Protein AF-A0A943LYP8-F1 (afdb_monomer_lite)

Foldseek 3Di:
DEDAPVVVVVCVVVPQQEDEEAQWYAYPVGDTDGDDQQDADPSNRGYHYAQAEQEVPPDPDPQSLVSRVVSCVVCVVVVHHHHYDYDCQCCDPPPPVCSNVVSVVSVVVSVVVCCVVCVPDDDDDPVRVSVVSVVVVDDD

Structure (mmCIF, N/CA/C/O backbone):
data_AF-A0A943LYP8-F1
#
_entry.id   AF-A0A943LYP8-F1
#
loop_
_atom_site.group_PDB
_atom_site.id
_atom_site.type_symbol
_atom_site.label_atom_id
_atom_site.label_alt_id
_atom_site.label_comp_id
_atom_site.label_asym_id
_atom_site.label_entity_id
_atom_site.label_seq_id
_atom_site.pdbx_PDB_ins_code
_atom_site.Cartn_x
_atom_site.Cartn_y
_atom_site.Cartn_z
_atom_site.occupancy
_atom_site.B_iso_or_equiv
_atom_site.auth_seq_id
_atom_site.auth_comp_id
_atom_site.auth_asym_id
_atom_site.auth_atom_id
_atom_site.pdbx_PDB_model_num
ATOM 1 N N . TYR A 1 1 ? 5.005 9.562 6.230 1.00 84.38 1 TYR A N 1
ATOM 2 C CA . TYR A 1 1 ? 3.848 10.446 5.981 1.00 84.38 1 TYR A CA 1
ATOM 3 C C . TYR A 1 1 ? 3.754 11.451 7.099 1.00 84.38 1 TYR A C 1
ATOM 5 O O . TYR A 1 1 ? 3.990 11.057 8.235 1.00 84.38 1 TYR A O 1
ATOM 13 N N . THR A 1 2 ? 3.401 12.694 6.786 1.00 92.56 2 THR A N 1
ATOM 14 C CA . THR A 1 2 ? 3.418 13.793 7.755 1.00 92.56 2 THR A CA 1
ATOM 15 C C . THR A 1 2 ? 2.032 14.406 7.877 1.00 92.56 2 THR A C 1
ATOM 17 O O . THR A 1 2 ? 1.519 14.925 6.893 1.00 92.56 2 THR A O 1
ATOM 20 N N . TRP A 1 3 ? 1.431 14.348 9.066 1.00 93.25 3 TRP A N 1
ATOM 21 C CA . TRP A 1 3 ? 0.211 15.096 9.392 1.00 93.25 3 TRP A CA 1
ATOM 22 C C . TRP A 1 3 ? 0.106 15.316 10.908 1.00 93.25 3 TRP A C 1
ATOM 24 O O . TRP A 1 3 ? 0.624 14.497 11.674 1.00 93.25 3 TRP A O 1
ATOM 34 N N . PRO A 1 4 ? -0.527 16.406 11.376 1.00 92.25 4 PRO A N 1
ATOM 35 C CA . PRO A 1 4 ? -0.746 16.633 12.801 1.00 92.25 4 PRO A CA 1
ATOM 36 C C . PRO A 1 4 ? -1.892 15.764 13.327 1.00 92.25 4 PRO A C 1
ATOM 38 O O . PRO A 1 4 ? -2.863 15.512 12.619 1.00 92.25 4 PRO A O 1
ATOM 41 N N . ALA A 1 5 ? -1.842 15.374 14.602 1.00 86.06 5 ALA A N 1
ATOM 42 C CA . ALA A 1 5 ? -2.922 14.603 15.229 1.00 86.06 5 ALA A CA 1
ATOM 43 C C . ALA A 1 5 ? -4.284 15.329 15.194 1.00 86.06 5 ALA A C 1
ATOM 45 O O . ALA A 1 5 ? -5.324 14.681 15.152 1.00 86.06 5 ALA A O 1
ATOM 46 N N . SER A 1 6 ? -4.287 16.667 15.167 1.00 91.31 6 SER A N 1
ATOM 47 C CA . SER A 1 6 ? -5.510 17.469 15.053 1.00 91.31 6 SER A CA 1
ATOM 48 C C . SER A 1 6 ? -6.271 17.231 13.746 1.00 91.31 6 SER A C 1
ATOM 50 O O . SER A 1 6 ? -7.496 17.322 13.752 1.00 91.31 6 SER A O 1
ATOM 52 N N . LEU A 1 7 ? -5.580 16.867 12.656 1.00 95.00 7 LEU A N 1
ATOM 53 C CA . LEU A 1 7 ? -6.216 16.587 11.366 1.00 95.00 7 LEU A CA 1
ATOM 54 C C . LEU A 1 7 ? -7.168 15.389 11.454 1.00 95.00 7 LEU A C 1
ATOM 56 O O . LEU A 1 7 ? -8.200 15.378 10.794 1.00 95.00 7 LEU A O 1
ATOM 60 N N . GLU A 1 8 ? -6.861 14.403 12.295 1.00 95.12 8 GLU A N 1
ATOM 61 C CA . GLU A 1 8 ? -7.684 13.199 12.444 1.00 95.12 8 GLU A CA 1
ATOM 62 C C . GLU A 1 8 ? -9.101 13.536 12.927 1.00 95.12 8 GLU A C 1
ATOM 64 O O . GLU A 1 8 ? -10.073 12.969 12.435 1.00 95.12 8 GLU A O 1
ATOM 69 N N . LYS A 1 9 ? -9.239 14.537 13.809 1.00 96.94 9 LYS A N 1
ATOM 70 C CA . LYS A 1 9 ? -10.548 15.025 14.265 1.00 96.94 9 LYS A CA 1
ATOM 71 C C . LYS A 1 9 ? -11.371 15.599 13.116 1.00 96.94 9 LYS A C 1
ATOM 73 O O . LYS A 1 9 ? -12.548 15.268 12.998 1.00 96.94 9 LYS A O 1
ATOM 78 N N . THR A 1 10 ? -10.751 16.423 12.276 1.00 97.62 10 THR A N 1
ATOM 79 C CA . THR A 1 10 ? -11.402 16.986 11.089 1.00 97.62 10 THR A CA 1
ATOM 80 C C . THR A 1 10 ? -11.797 15.878 10.120 1.00 97.62 10 THR A C 1
ATOM 82 O O . THR A 1 10 ? -12.954 15.795 9.736 1.00 97.62 10 THR A O 1
ATOM 85 N N . LEU A 1 11 ? -10.878 14.962 9.800 1.00 97.25 11 LEU A N 1
ATOM 86 C CA . LEU A 1 11 ? -11.157 13.842 8.898 1.00 97.25 11 LEU A CA 1
ATOM 87 C C . LEU A 1 11 ? -12.314 12.975 9.410 1.00 97.25 11 LEU A C 1
ATOM 89 O O . LEU A 1 11 ? -13.174 12.582 8.629 1.00 97.25 11 LEU A O 1
ATOM 93 N N . ARG A 1 12 ? -12.375 12.704 10.719 1.00 97.38 12 ARG A N 1
ATOM 94 C CA . ARG A 1 12 ? -13.487 11.946 11.299 1.00 97.38 12 ARG A CA 1
ATOM 95 C C . ARG A 1 12 ? -14.822 12.673 11.152 1.00 97.38 12 ARG A C 1
ATOM 97 O O . ARG A 1 12 ? -15.816 12.009 10.862 1.00 97.38 12 ARG A O 1
ATOM 104 N N . ALA A 1 13 ? -14.845 13.988 11.377 1.00 97.56 13 ALA A N 1
ATOM 105 C CA . ALA A 1 13 ? -16.048 14.807 11.228 1.00 97.56 13 ALA A CA 1
ATOM 106 C C . ALA A 1 13 ? -16.571 14.797 9.781 1.00 97.56 13 ALA A C 1
ATOM 108 O O . ALA A 1 13 ? -17.778 14.751 9.579 1.00 97.56 13 ALA A O 1
ATOM 109 N N . GLU A 1 14 ? -15.667 14.715 8.802 1.00 98.06 14 GLU A N 1
ATOM 110 C CA . GLU A 1 14 ? -15.979 14.566 7.371 1.00 98.06 14 GLU A CA 1
ATOM 111 C C . GLU A 1 14 ? -16.264 13.109 6.944 1.00 98.06 14 GLU A C 1
ATOM 113 O O . GLU A 1 14 ? -16.324 12.797 5.758 1.00 98.06 14 GLU A O 1
ATOM 118 N N . GLY A 1 15 ? -16.413 12.180 7.894 1.00 96.75 15 GLY A N 1
ATOM 119 C CA . GLY A 1 15 ? -16.792 10.793 7.604 1.00 96.75 15 GLY A CA 1
ATOM 120 C C . GLY A 1 15 ? -15.644 9.863 7.198 1.00 96.75 15 GLY A C 1
ATOM 121 O O . GLY A 1 15 ? -15.898 8.730 6.804 1.00 96.75 15 GLY A O 1
ATOM 122 N N . VAL A 1 16 ? -14.378 10.270 7.329 1.00 97.31 16 VAL A N 1
ATOM 123 C CA . VAL A 1 16 ? -13.239 9.384 7.039 1.00 97.31 16 VAL A CA 1
ATOM 124 C C . VAL A 1 16 ? -13.096 8.326 8.133 1.00 97.31 16 VAL A C 1
ATOM 126 O O . VAL A 1 16 ? -12.793 8.646 9.285 1.00 97.31 16 VAL A O 1
ATOM 129 N N . GLU A 1 17 ? -13.250 7.056 7.766 1.00 96.31 17 GLU A N 1
ATOM 130 C CA . GLU A 1 17 ? -13.217 5.917 8.698 1.00 96.31 17 GLU A CA 1
ATOM 131 C C . GLU A 1 17 ? -11.858 5.215 8.779 1.00 96.31 17 GLU A C 1
ATOM 133 O O . GLU A 1 17 ? -11.560 4.525 9.757 1.00 96.31 17 GLU A O 1
ATOM 138 N N . ALA A 1 18 ? -11.008 5.402 7.771 1.00 96.44 18 ALA A N 1
ATOM 139 C CA . ALA A 1 18 ? -9.699 4.779 7.702 1.00 96.44 18 ALA A CA 1
ATOM 140 C C . ALA A 1 18 ? -8.628 5.737 7.185 1.00 96.44 18 ALA A C 1
ATOM 142 O O . ALA A 1 18 ? -8.879 6.610 6.357 1.00 96.44 18 ALA A O 1
ATOM 143 N N . LEU A 1 19 ? -7.409 5.550 7.681 1.00 95.88 19 LEU A N 1
ATOM 144 C CA . LEU A 1 19 ? -6.244 6.362 7.363 1.00 95.88 19 LEU A CA 1
ATOM 145 C C . LEU A 1 19 ? -5.166 5.465 6.761 1.00 95.88 19 LEU A C 1
ATOM 147 O O . LEU A 1 19 ? -4.679 4.540 7.415 1.00 95.88 19 LEU A O 1
ATOM 151 N N . GLN A 1 20 ? -4.765 5.744 5.521 1.00 93.94 20 GLN A N 1
ATOM 152 C CA . GLN A 1 20 ? -3.604 5.087 4.930 1.00 93.94 20 GLN A CA 1
ATOM 153 C C . GLN A 1 20 ? -2.306 5.742 5.391 1.00 93.94 20 GLN A C 1
ATOM 155 O O . GLN A 1 20 ? -2.189 6.964 5.482 1.00 93.94 20 GLN A O 1
ATOM 160 N N . GLY A 1 21 ? -1.303 4.914 5.673 1.00 93.06 21 GLY A N 1
ATOM 161 C CA . GLY A 1 21 ? -0.055 5.404 6.234 1.00 93.06 21 GLY A CA 1
ATOM 162 C C . GLY A 1 21 ? 1.097 4.414 6.170 1.00 93.06 21 GLY A C 1
ATOM 163 O O . GLY A 1 21 ? 1.026 3.354 5.554 1.00 93.06 21 GLY A O 1
ATOM 164 N N . MET A 1 22 ? 2.184 4.792 6.831 1.00 92.75 22 MET A N 1
ATOM 165 C CA . MET A 1 22 ? 3.325 3.931 7.136 1.00 92.75 22 MET A CA 1
ATOM 166 C C . MET A 1 22 ? 3.332 3.695 8.645 1.00 92.75 22 MET A C 1
ATOM 168 O O . MET A 1 22 ? 2.691 4.440 9.384 1.00 92.75 22 MET A O 1
ATOM 172 N N . ILE A 1 23 ? 4.108 2.715 9.109 1.00 93.38 23 ILE A N 1
ATOM 173 C CA . ILE A 1 23 ? 4.271 2.454 10.547 1.00 93.38 23 I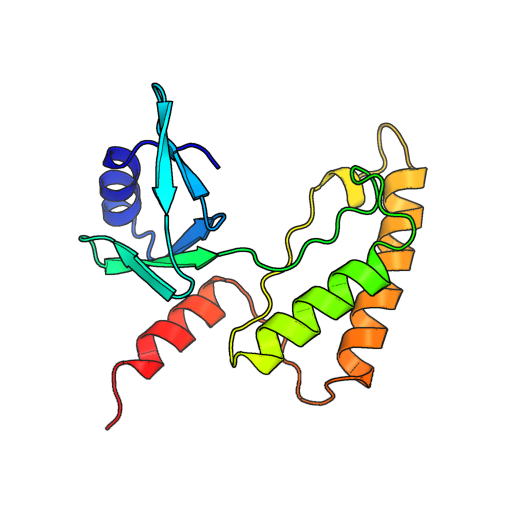LE A CA 1
ATOM 174 C C . ILE A 1 23 ? 4.705 3.703 11.327 1.00 93.38 23 ILE A C 1
ATOM 176 O O . ILE A 1 23 ? 4.260 3.898 12.449 1.00 93.38 23 ILE A O 1
ATOM 180 N N . HIS A 1 24 ? 5.515 4.571 10.713 1.00 93.50 24 HIS A N 1
ATOM 181 C CA . HIS A 1 24 ? 5.930 5.853 11.271 1.00 93.50 24 HIS A CA 1
ATOM 182 C C . HIS A 1 24 ? 5.167 7.008 10.605 1.00 93.50 24 HIS A C 1
ATOM 184 O O . HIS A 1 24 ? 5.361 7.310 9.420 1.00 93.50 24 HIS A O 1
ATOM 190 N N . GLN A 1 25 ? 4.322 7.674 11.390 1.00 93.69 25 GLN A N 1
ATOM 191 C CA . GLN A 1 25 ? 3.782 8.996 11.086 1.00 93.69 25 GLN A CA 1
ATOM 192 C C . GLN A 1 25 ? 4.755 10.052 11.616 1.00 93.69 25 GLN A C 1
ATOM 194 O O . GLN A 1 25 ? 5.067 10.069 12.804 1.00 93.69 25 GLN A O 1
ATOM 199 N N . CYS A 1 26 ? 5.206 10.952 10.753 1.00 94.00 26 CYS A N 1
ATOM 200 C CA . CYS A 1 26 ? 5.960 12.138 11.139 1.00 94.00 26 CYS A CA 1
ATOM 201 C C . CYS A 1 26 ? 4.986 13.213 11.634 1.00 94.00 26 CYS A C 1
ATOM 203 O O . CYS A 1 26 ? 3.956 13.461 11.000 1.00 94.00 26 CYS A O 1
ATOM 205 N N . LEU A 1 27 ? 5.305 13.860 12.752 1.00 93.50 27 LEU A N 1
ATOM 206 C CA . LEU A 1 27 ? 4.513 14.977 13.261 1.00 93.50 27 LEU A CA 1
ATOM 207 C C . LEU A 1 27 ? 5.102 16.308 12.761 1.00 93.50 27 LEU A C 1
ATOM 209 O O . LEU A 1 27 ? 6.329 16.442 12.692 1.00 93.50 27 LEU A O 1
ATOM 213 N N . PRO A 1 28 ? 4.266 17.300 12.400 1.00 91.94 28 PRO A N 1
ATOM 214 C CA . PRO A 1 28 ? 4.749 18.649 12.128 1.00 91.94 28 PRO A CA 1
ATOM 215 C C . PRO A 1 28 ? 5.507 19.197 13.342 1.00 91.94 28 PRO A C 1
ATOM 217 O O . PRO A 1 28 ? 5.045 19.049 14.469 1.00 91.94 28 PRO A O 1
ATOM 220 N N . GLY A 1 29 ? 6.669 19.812 13.113 1.00 88.50 29 GLY A N 1
ATOM 221 C CA . GLY A 1 29 ? 7.537 20.305 14.191 1.00 88.50 29 GLY A CA 1
ATOM 222 C C . GLY A 1 29 ? 8.494 19.262 14.783 1.00 88.50 29 GLY A C 1
ATOM 223 O O . GLY A 1 29 ? 9.292 19.606 15.648 1.00 88.50 29 GLY A O 1
ATOM 224 N N . GLY A 1 30 ? 8.471 18.018 14.293 1.00 89.50 30 GLY A N 1
ATOM 225 C CA . GLY A 1 30 ? 9.402 16.963 14.693 1.00 89.50 30 GLY A CA 1
ATOM 226 C C . GLY A 1 30 ? 8.751 15.847 15.511 1.00 89.50 30 GLY A C 1
ATOM 227 O O . GLY A 1 30 ? 7.643 15.969 16.027 1.00 89.50 30 GLY A O 1
ATOM 228 N N . GLY A 1 31 ? 9.457 14.719 15.608 1.00 92.31 31 GLY A N 1
ATOM 229 C CA . GLY A 1 31 ? 8.974 13.515 16.282 1.00 92.31 31 GLY A CA 1
ATOM 230 C C . GLY A 1 31 ? 8.193 12.561 15.376 1.00 92.31 31 GLY A C 1
ATOM 231 O O . GLY A 1 31 ? 7.860 12.855 14.223 1.00 92.31 31 GLY A O 1
ATOM 232 N N . HIS A 1 32 ? 7.931 11.369 15.909 1.00 93.12 32 HIS A N 1
ATOM 233 C CA . HIS A 1 32 ? 7.232 10.307 15.201 1.00 93.12 32 HIS A CA 1
ATOM 234 C C . HIS A 1 32 ? 6.214 9.617 16.107 1.00 93.12 32 HIS A C 1
ATOM 236 O O . HIS A 1 32 ? 6.447 9.410 17.297 1.00 93.12 32 HIS A O 1
ATOM 242 N N . ARG A 1 33 ? 5.090 9.216 15.519 1.00 93.25 33 ARG A N 1
ATOM 243 C CA . ARG A 1 33 ? 4.107 8.329 16.138 1.00 93.25 33 ARG A CA 1
ATOM 244 C C . ARG A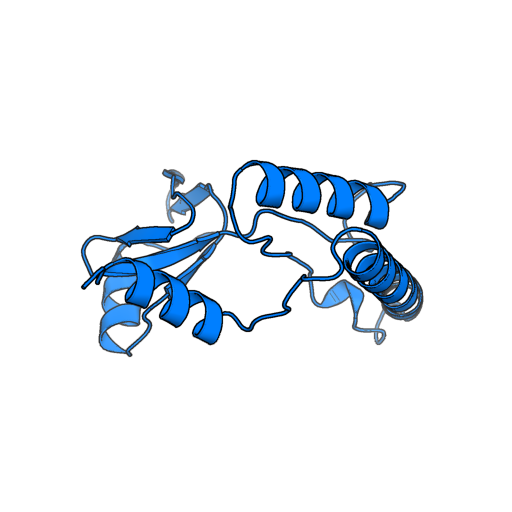 1 33 ? 4.122 6.997 15.406 1.00 93.25 33 ARG A C 1
ATOM 246 O O . ARG A 1 33 ? 4.155 6.964 14.175 1.00 93.25 33 ARG A O 1
ATOM 253 N N . ARG A 1 34 ? 4.122 5.906 16.173 1.00 94.62 34 ARG A N 1
ATOM 254 C CA . ARG A 1 34 ? 4.026 4.552 15.630 1.00 94.62 34 ARG A CA 1
ATOM 255 C C . ARG A 1 34 ? 2.583 4.083 15.607 1.00 94.62 34 ARG A C 1
ATOM 257 O O . ARG A 1 34 ? 1.886 4.224 16.607 1.00 94.62 34 ARG A O 1
ATOM 264 N N . HIS A 1 35 ? 2.198 3.479 14.493 1.00 93.81 35 HIS A N 1
ATOM 265 C CA . HIS A 1 35 ? 0.902 2.838 14.296 1.00 93.81 35 HIS A CA 1
ATOM 266 C C . HIS A 1 35 ? 1.084 1.363 13.997 1.00 93.81 35 HIS A C 1
ATOM 268 O O . HIS A 1 35 ? 2.133 0.946 13.512 1.00 93.81 35 HIS A O 1
ATOM 274 N N . TRP A 1 36 ? 0.033 0.582 14.208 1.00 93.12 36 TRP A N 1
ATOM 275 C CA . TRP A 1 36 ? -0.011 -0.815 13.784 1.00 93.12 36 TRP A CA 1
ATOM 276 C C . TRP A 1 36 ? -1.124 -1.020 12.768 1.00 93.12 36 TRP A C 1
ATOM 278 O O . TRP A 1 36 ? -2.124 -0.302 12.768 1.00 93.12 36 TRP A O 1
ATOM 288 N N . PHE A 1 37 ? -0.954 -2.003 11.888 1.00 93.50 37 PHE A N 1
ATOM 289 C CA . PHE A 1 37 ? -1.980 -2.325 10.905 1.00 93.50 37 PHE A CA 1
ATOM 290 C C . PHE A 1 37 ? -3.283 -2.702 11.624 1.00 93.50 37 PHE A C 1
ATOM 292 O O . PHE A 1 37 ? -3.257 -3.547 12.517 1.00 93.50 37 PHE A O 1
ATOM 299 N N . GLY A 1 38 ? -4.395 -2.058 11.269 1.00 93.12 38 GLY A N 1
ATOM 300 C CA . GLY A 1 38 ? -5.704 -2.286 11.890 1.00 93.12 38 GLY A CA 1
ATOM 301 C C . GLY A 1 38 ? -5.888 -1.650 13.276 1.00 93.12 38 GLY A C 1
ATOM 302 O O . GLY A 1 38 ? -6.983 -1.717 13.837 1.00 93.12 38 GLY A O 1
ATOM 303 N N . SER A 1 39 ? -4.853 -1.006 13.834 1.00 93.75 39 SER A N 1
ATOM 304 C CA . SER A 1 39 ? -5.003 -0.195 15.049 1.00 93.75 39 SER A CA 1
ATOM 305 C C . SER A 1 39 ? -5.923 1.000 14.794 1.00 93.75 39 SER A C 1
ATOM 307 O O . SER A 1 39 ? -6.076 1.439 13.652 1.00 93.75 39 SER A O 1
ATOM 309 N N . ARG A 1 40 ? -6.551 1.516 15.855 1.00 94.25 40 ARG A N 1
ATOM 310 C CA . ARG A 1 40 ? -7.459 2.662 15.772 1.00 94.25 40 ARG A CA 1
ATOM 311 C C . ARG A 1 40 ? -6.938 3.836 16.583 1.00 94.25 40 ARG A C 1
ATOM 313 O O . ARG A 1 40 ? -6.343 3.635 17.641 1.00 94.25 40 ARG A O 1
ATOM 320 N N . ASN A 1 41 ? -7.190 5.048 16.103 1.00 93.88 41 ASN A N 1
ATOM 321 C CA . ASN A 1 41 ? -7.023 6.234 16.935 1.00 93.88 41 ASN A CA 1
ATOM 322 C C . ASN A 1 41 ? -8.174 6.356 17.954 1.00 93.88 41 ASN A C 1
ATOM 324 O O . ASN A 1 41 ? -9.136 5.585 17.933 1.00 93.88 41 ASN A O 1
ATOM 328 N N . ALA A 1 42 ? -8.096 7.357 18.834 1.00 93.50 42 ALA A N 1
ATOM 329 C CA . ALA A 1 42 ? -9.110 7.608 19.864 1.00 93.50 42 ALA A CA 1
ATOM 330 C C . ALA A 1 42 ? -10.510 7.942 19.304 1.00 93.50 42 ALA A C 1
ATOM 332 O O . ALA A 1 42 ? -11.485 7.933 20.046 1.00 93.50 42 ALA A O 1
ATOM 333 N N . LEU A 1 43 ? -10.616 8.229 18.003 1.00 95.12 43 LEU A N 1
ATOM 334 C CA . LEU A 1 43 ? -11.856 8.578 17.306 1.00 95.12 43 LEU A CA 1
ATOM 335 C C . LEU A 1 43 ? -12.469 7.385 16.551 1.00 95.12 43 LEU A C 1
ATOM 337 O O . LEU A 1 43 ? -13.493 7.533 15.882 1.00 95.12 43 LEU A O 1
ATOM 341 N N . GLY A 1 44 ? -11.833 6.211 16.632 1.00 94.06 44 GLY A N 1
ATOM 342 C CA . GLY A 1 44 ? -12.279 4.981 15.984 1.00 94.06 44 GLY A CA 1
ATOM 343 C C . GLY A 1 44 ? -11.821 4.806 14.533 1.00 94.06 44 GLY A C 1
ATOM 344 O O . GLY A 1 44 ? -12.141 3.774 13.945 1.00 94.06 44 GLY A O 1
ATOM 345 N N . GLN A 1 45 ? -11.052 5.743 13.968 1.00 95.88 45 GLN A N 1
ATOM 346 C CA . GLN A 1 45 ? -10.529 5.611 12.604 1.00 95.88 45 GLN A CA 1
ATOM 347 C C . GLN A 1 45 ? -9.445 4.534 12.551 1.00 95.88 45 GLN A C 1
ATOM 349 O O . GLN A 1 45 ? -8.600 4.469 13.445 1.00 95.88 45 GLN A O 1
ATOM 354 N N . THR A 1 46 ? -9.452 3.701 11.512 1.00 95.94 46 THR A N 1
ATOM 355 C CA . THR A 1 46 ? -8.570 2.528 11.391 1.00 95.94 46 THR A CA 1
ATOM 356 C C . THR A 1 46 ? -7.341 2.823 10.529 1.00 95.94 46 THR A C 1
ATOM 358 O O . THR A 1 46 ? -7.462 3.337 9.422 1.00 95.94 46 THR A O 1
ATOM 361 N N . TYR A 1 47 ? -6.143 2.460 10.989 1.00 96.00 47 TYR A N 1
ATOM 362 C CA . TYR A 1 47 ? -4.915 2.629 10.210 1.00 96.00 47 TYR A CA 1
ATOM 363 C C . TYR A 1 47 ? -4.672 1.458 9.247 1.00 96.00 47 TYR A C 1
ATOM 365 O O . TYR A 1 47 ? -4.365 0.336 9.663 1.00 96.00 47 TYR A O 1
ATOM 373 N N . LEU A 1 48 ? -4.731 1.740 7.944 1.00 95.88 48 LEU A N 1
ATOM 374 C CA . LEU A 1 48 ? -4.395 0.817 6.858 1.00 95.88 48 LEU A CA 1
ATOM 375 C C . LEU A 1 48 ? -2.955 1.062 6.402 1.00 95.88 48 LEU A C 1
ATOM 377 O O . LEU A 1 48 ? -2.672 1.871 5.515 1.00 95.88 48 LEU A O 1
ATOM 381 N N . LEU A 1 49 ? -2.011 0.395 7.059 1.00 95.56 49 LEU A N 1
ATOM 382 C CA . LEU A 1 49 ? -0.591 0.645 6.828 1.00 95.56 49 LEU A CA 1
ATOM 383 C C . LEU A 1 49 ? -0.078 -0.077 5.581 1.00 95.56 49 LEU A C 1
ATOM 385 O O . LEU A 1 49 ? -0.231 -1.290 5.451 1.00 95.56 49 LEU A O 1
ATOM 389 N N . ARG A 1 50 ? 0.612 0.660 4.708 1.00 96.06 50 ARG A N 1
ATOM 390 C CA . ARG A 1 50 ? 1.348 0.100 3.569 1.00 96.06 50 ARG A CA 1
ATOM 391 C C . ARG A 1 50 ? 2.532 -0.712 4.093 1.00 96.06 50 ARG A C 1
ATOM 393 O O . ARG A 1 50 ? 3.348 -0.195 4.859 1.00 96.06 50 ARG A O 1
ATOM 400 N N . ASN A 1 51 ? 2.616 -1.981 3.706 1.00 96.38 51 ASN A N 1
ATOM 401 C CA . ASN A 1 51 ? 3.640 -2.917 4.182 1.00 96.38 51 ASN A CA 1
ATOM 402 C C . ASN A 1 51 ? 4.442 -3.578 3.049 1.00 96.38 51 ASN A C 1
ATOM 404 O O . ASN A 1 51 ? 5.493 -4.160 3.327 1.00 96.38 51 ASN A O 1
ATOM 408 N N . CYS A 1 52 ? 4.012 -3.425 1.797 1.00 97.25 52 CYS A N 1
ATOM 409 C CA . CYS A 1 52 ? 4.708 -3.877 0.593 1.00 97.25 52 CYS A CA 1
ATOM 410 C C . CYS A 1 52 ? 5.051 -2.659 -0.278 1.00 97.25 52 CYS A C 1
ATOM 412 O O . CYS A 1 52 ? 4.287 -1.697 -0.304 1.00 97.25 52 CYS A O 1
ATOM 414 N N . PHE A 1 53 ? 6.185 -2.680 -0.977 1.00 95.75 53 PHE A N 1
ATOM 415 C CA . PHE A 1 53 ? 6.643 -1.564 -1.813 1.00 95.75 53 PHE A CA 1
ATOM 416 C C . PHE A 1 53 ? 6.919 -2.073 -3.219 1.00 95.75 53 PHE A C 1
ATOM 418 O O . PHE A 1 53 ? 7.541 -3.120 -3.377 1.00 95.75 53 PHE A O 1
ATOM 425 N N . PHE A 1 54 ? 6.418 -1.355 -4.215 1.00 97.62 54 PHE A N 1
ATOM 426 C CA . PHE A 1 54 ? 6.648 -1.621 -5.624 1.00 97.62 54 PHE A CA 1
ATOM 427 C C . PHE A 1 54 ? 6.967 -0.294 -6.310 1.00 97.62 54 PHE A C 1
ATOM 429 O O . PHE A 1 54 ? 6.077 0.427 -6.753 1.00 97.62 54 PHE A O 1
ATOM 436 N N . GLU A 1 55 ? 8.253 0.045 -6.338 1.00 96.31 55 GLU A N 1
ATOM 437 C CA . GLU A 1 55 ? 8.740 1.357 -6.773 1.00 96.31 55 GLU A CA 1
ATOM 438 C C . GLU A 1 55 ? 9.844 1.224 -7.837 1.00 96.31 55 GLU A C 1
ATOM 440 O O . GLU A 1 55 ? 10.967 1.693 -7.644 1.00 96.31 55 GLU A O 1
ATOM 445 N N . PRO A 1 56 ? 9.555 0.573 -8.981 1.00 95.69 56 PRO A N 1
ATOM 446 C CA . PRO A 1 56 ? 10.553 0.250 -10.003 1.00 95.69 56 PRO A CA 1
ATOM 447 C C . PRO A 1 56 ? 11.283 1.471 -10.580 1.00 95.69 56 PRO A C 1
ATOM 449 O O . PRO A 1 56 ? 12.371 1.308 -11.127 1.00 95.69 56 PRO A O 1
ATOM 452 N N . THR A 1 57 ? 10.699 2.669 -10.502 1.00 94.12 57 THR A N 1
ATOM 453 C CA . THR A 1 57 ? 11.309 3.895 -11.039 1.00 94.12 57 THR A CA 1
ATOM 454 C C . THR A 1 57 ? 12.222 4.598 -10.037 1.00 94.12 57 THR A C 1
ATOM 456 O O . THR A 1 57 ? 13.213 5.197 -10.443 1.00 94.12 57 THR A O 1
ATOM 459 N N . THR A 1 58 ? 11.872 4.592 -8.750 1.00 89.00 58 THR A N 1
ATOM 460 C CA . THR A 1 58 ? 12.521 5.452 -7.745 1.00 89.00 58 THR A CA 1
ATOM 461 C C . THR A 1 58 ? 13.465 4.705 -6.820 1.00 89.00 58 THR A C 1
ATOM 463 O O . THR A 1 58 ? 14.385 5.320 -6.285 1.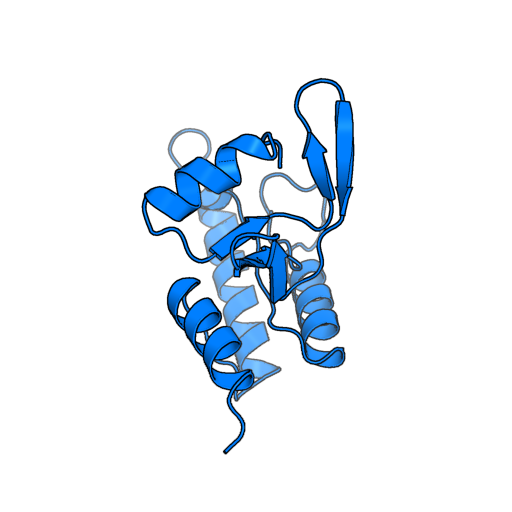00 89.00 58 THR A O 1
ATOM 466 N N . ASP A 1 59 ? 13.261 3.404 -6.624 1.00 85.38 59 ASP A N 1
ATOM 467 C CA . ASP A 1 59 ? 14.110 2.622 -5.737 1.00 85.38 59 ASP A CA 1
ATOM 468 C C . ASP A 1 59 ? 15.331 2.101 -6.499 1.00 85.38 59 ASP A C 1
ATOM 470 O O . ASP A 1 59 ? 15.225 1.609 -7.621 1.00 85.38 59 ASP A O 1
ATOM 474 N N . ALA A 1 60 ? 16.497 2.112 -5.850 1.00 83.62 60 ALA A N 1
ATOM 475 C CA . ALA A 1 60 ? 17.726 1.505 -6.375 1.00 83.62 60 ALA A CA 1
ATOM 476 C C . ALA A 1 60 ? 17.691 -0.043 -6.373 1.00 83.62 60 ALA A C 1
ATOM 478 O O . ALA A 1 60 ? 18.725 -0.699 -6.485 1.00 83.62 60 ALA A O 1
ATOM 479 N N . CYS A 1 61 ? 16.509 -0.639 -6.197 1.00 87.50 61 CYS A N 1
ATOM 480 C CA . CYS A 1 61 ? 16.318 -2.078 -6.140 1.00 87.50 61 CYS A CA 1
ATOM 481 C C . CYS A 1 61 ? 16.520 -2.696 -7.531 1.00 87.50 61 CYS A C 1
ATOM 483 O O . CYS A 1 61 ? 15.849 -2.317 -8.492 1.00 87.50 61 CYS A O 1
ATOM 485 N N . ALA A 1 62 ? 17.430 -3.669 -7.623 1.00 88.00 62 ALA A N 1
ATOM 486 C CA . ALA A 1 62 ? 17.713 -4.373 -8.872 1.00 88.00 62 ALA A CA 1
ATOM 487 C C . ALA A 1 62 ? 16.499 -5.182 -9.368 1.00 88.00 62 ALA A C 1
ATOM 489 O O . ALA A 1 62 ? 16.186 -5.142 -10.558 1.00 88.00 62 ALA A O 1
ATOM 490 N N . ASP A 1 63 ? 15.791 -5.851 -8.450 1.00 95.56 63 ASP A N 1
ATOM 491 C CA . ASP A 1 63 ? 14.574 -6.617 -8.733 1.00 95.56 63 ASP A CA 1
ATOM 492 C C . ASP A 1 63 ? 13.406 -6.160 -7.834 1.00 95.56 63 ASP A C 1
ATOM 494 O O . ASP A 1 63 ? 13.177 -6.709 -6.750 1.00 95.56 63 ASP A O 1
ATOM 498 N N . PRO A 1 64 ? 12.641 -5.140 -8.264 1.00 96.50 64 PRO A N 1
ATOM 499 C CA . PRO A 1 64 ? 11.506 -4.637 -7.497 1.00 96.50 64 PRO A CA 1
ATOM 500 C C . PRO A 1 64 ? 10.338 -5.634 -7.426 1.00 96.50 64 PRO A C 1
ATOM 502 O O . PRO A 1 64 ? 9.493 -5.503 -6.539 1.00 96.50 64 PRO A O 1
ATOM 505 N N . VAL A 1 65 ? 10.256 -6.609 -8.342 1.00 98.19 65 VAL A N 1
ATOM 506 C CA . VAL A 1 65 ? 9.186 -7.617 -8.335 1.00 98.19 65 VAL A CA 1
ATOM 507 C C . VAL A 1 65 ? 9.453 -8.619 -7.224 1.00 98.19 65 VAL A C 1
ATOM 509 O O . VAL A 1 65 ? 8.574 -8.847 -6.390 1.00 98.19 65 VAL A O 1
ATOM 512 N N . ASP A 1 66 ? 10.660 -9.182 -7.176 1.00 98.06 66 ASP A N 1
ATOM 513 C CA . ASP A 1 66 ? 11.023 -10.166 -6.159 1.00 98.06 66 ASP A CA 1
ATOM 514 C C . ASP A 1 66 ? 11.004 -9.557 -4.752 1.00 98.06 66 ASP A C 1
ATOM 516 O O . ASP A 1 66 ? 10.342 -10.089 -3.857 1.00 98.06 66 ASP A O 1
ATOM 520 N N . ALA A 1 67 ? 11.564 -8.354 -4.593 1.00 97.56 67 ALA A N 1
ATOM 521 C CA . ALA A 1 67 ? 11.510 -7.622 -3.329 1.00 97.56 67 ALA A CA 1
ATOM 522 C C . ALA A 1 67 ? 10.065 -7.364 -2.857 1.00 97.56 67 ALA A C 1
ATOM 524 O O . ALA A 1 67 ? 9.759 -7.469 -1.666 1.00 97.56 67 ALA A O 1
ATOM 525 N N . CYS A 1 68 ? 9.136 -7.050 -3.769 1.00 98.31 68 CYS A N 1
ATOM 526 C CA . CYS A 1 68 ? 7.726 -6.898 -3.408 1.00 98.31 68 CYS A CA 1
ATOM 527 C C . CYS A 1 68 ? 7.098 -8.245 -3.009 1.00 98.31 68 CYS A C 1
ATOM 529 O O . CYS A 1 68 ? 6.414 -8.326 -1.984 1.00 98.31 68 CYS A O 1
ATOM 531 N N . MET A 1 69 ? 7.375 -9.313 -3.767 1.00 98.69 69 MET A N 1
ATOM 532 C CA . MET A 1 69 ? 6.895 -10.674 -3.491 1.00 98.69 69 MET A CA 1
ATOM 533 C C . MET A 1 69 ? 7.330 -11.184 -2.112 1.00 98.69 69 MET A C 1
ATOM 535 O O . MET A 1 69 ? 6.519 -11.792 -1.408 1.00 98.69 69 MET A O 1
ATOM 539 N N . GLU A 1 70 ? 8.565 -10.913 -1.689 1.00 98.38 70 GLU A N 1
ATOM 540 C CA . GLU A 1 70 ? 9.058 -11.264 -0.351 1.00 98.38 70 GLU A CA 1
ATOM 541 C C . GLU A 1 70 ? 8.264 -10.565 0.758 1.00 98.38 70 GLU A C 1
ATOM 543 O O . GLU A 1 70 ? 7.892 -11.182 1.763 1.00 98.38 70 GLU A O 1
ATOM 548 N N . ARG A 1 71 ? 7.943 -9.281 0.567 1.00 98.12 71 ARG A N 1
ATOM 549 C CA . ARG A 1 71 ? 7.147 -8.509 1.531 1.00 98.12 71 ARG A CA 1
ATOM 550 C C . ARG A 1 71 ? 5.704 -8.997 1.602 1.00 98.12 71 ARG A C 1
ATOM 552 O O . ARG A 1 71 ? 5.166 -9.100 2.706 1.00 98.12 71 ARG A O 1
ATOM 559 N N . ILE A 1 72 ? 5.109 -9.356 0.463 1.00 98.69 72 ILE A N 1
ATOM 560 C CA . ILE A 1 72 ? 3.778 -9.980 0.405 1.00 98.69 72 ILE A CA 1
ATOM 561 C C . ILE A 1 72 ? 3.801 -11.319 1.150 1.00 98.69 72 ILE A C 1
ATOM 563 O O . ILE A 1 72 ? 2.945 -11.565 2.002 1.00 98.69 72 ILE A O 1
ATOM 567 N N . ALA A 1 73 ? 4.818 -12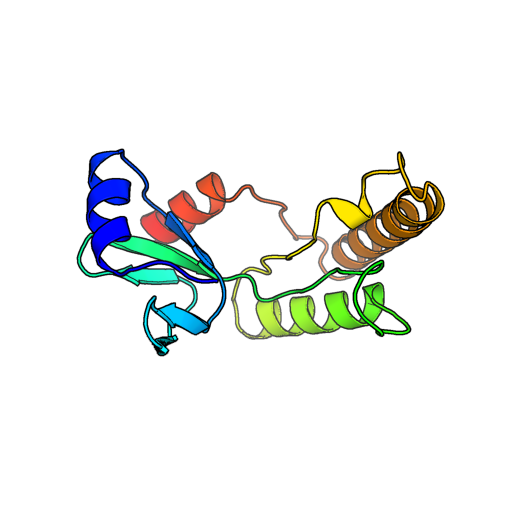.151 0.907 1.00 98.62 73 ALA A N 1
ATOM 568 C CA . ALA A 1 73 ? 4.979 -13.424 1.601 1.00 98.62 73 ALA A CA 1
ATOM 569 C C . ALA A 1 73 ? 5.119 -13.238 3.117 1.00 98.62 73 ALA A C 1
ATOM 571 O O . ALA A 1 73 ? 4.503 -13.977 3.886 1.00 98.62 73 ALA A O 1
ATOM 572 N N . CYS A 1 74 ? 5.866 -12.222 3.557 1.00 98.19 74 CYS A N 1
ATOM 573 C CA . CYS A 1 74 ? 5.945 -11.860 4.967 1.00 98.19 74 CYS A CA 1
ATOM 574 C C . CYS A 1 74 ? 4.578 -11.434 5.520 1.00 98.19 74 CYS A C 1
ATOM 576 O O . CYS A 1 74 ? 4.179 -11.928 6.571 1.00 98.19 74 CYS A O 1
ATOM 578 N N . ALA A 1 75 ? 3.840 -10.557 4.833 1.00 97.25 75 ALA A N 1
ATOM 579 C CA . ALA A 1 75 ? 2.519 -10.115 5.284 1.00 97.25 75 ALA A CA 1
ATOM 580 C C . ALA A 1 75 ? 1.563 -11.303 5.483 1.00 97.25 75 ALA A C 1
ATOM 582 O O . ALA A 1 75 ? 1.004 -11.463 6.571 1.00 97.25 75 ALA A O 1
ATOM 583 N N . PHE A 1 76 ? 1.459 -12.184 4.485 1.00 97.31 76 PHE A N 1
ATOM 584 C CA . PHE A 1 76 ? 0.591 -13.359 4.554 1.00 97.31 76 PHE A CA 1
ATOM 585 C C . PHE A 1 76 ? 1.044 -14.379 5.601 1.00 97.31 76 PHE A C 1
ATOM 587 O O . PHE A 1 76 ? 0.198 -14.917 6.312 1.00 97.31 76 PHE A O 1
ATOM 594 N N . ARG A 1 77 ? 2.358 -14.586 5.784 1.00 97.56 77 ARG A N 1
ATOM 595 C CA . ARG A 1 77 ? 2.897 -15.439 6.860 1.00 97.56 77 ARG A CA 1
ATOM 596 C C . ARG A 1 77 ? 2.452 -14.979 8.251 1.00 97.56 77 ARG A C 1
ATOM 598 O O . ARG A 1 77 ? 2.284 -15.805 9.137 1.00 97.56 77 ARG A O 1
ATOM 605 N N . TRP A 1 78 ? 2.264 -13.675 8.439 1.00 94.56 78 TRP A N 1
ATOM 606 C CA . TRP A 1 78 ? 1.800 -13.082 9.696 1.00 94.56 78 TRP A CA 1
ATOM 607 C C . TRP A 1 78 ? 0.288 -12.824 9.726 1.00 94.56 78 TRP A C 1
ATOM 609 O O . TRP A 1 78 ? -0.167 -12.039 10.558 1.00 94.56 78 TRP A O 1
ATOM 619 N N . HIS A 1 79 ? -0.483 -13.442 8.823 1.00 92.06 79 HIS A N 1
ATOM 620 C CA . HIS A 1 79 ? -1.936 -13.272 8.704 1.00 92.06 79 HIS A CA 1
ATOM 621 C C . HIS A 1 79 ? -2.373 -11.803 8.569 1.00 92.06 79 HIS A C 1
ATOM 623 O O . HIS A 1 79 ? -3.425 -11.397 9.062 1.00 92.06 79 HIS A O 1
ATOM 629 N N . LYS A 1 80 ? -1.556 -10.986 7.895 1.00 93.25 80 LYS A N 1
ATOM 630 C CA . LYS A 1 80 ? -1.860 -9.586 7.579 1.00 93.25 80 LYS A CA 1
ATOM 631 C C . LYS A 1 80 ? -2.157 -9.445 6.088 1.00 93.25 80 LYS A C 1
ATOM 633 O O . LYS A 1 80 ? -1.507 -10.109 5.281 1.00 93.25 80 LYS A O 1
ATOM 638 N N . PRO A 1 81 ? -3.067 -8.544 5.690 1.00 95.88 81 PRO A N 1
ATOM 639 C CA . PRO A 1 81 ? -3.212 -8.194 4.284 1.00 95.88 81 PRO A CA 1
ATOM 640 C C . PRO A 1 81 ? -1.922 -7.543 3.762 1.00 95.88 81 PRO A C 1
ATOM 642 O O . PRO A 1 81 ? -1.202 -6.850 4.491 1.00 95.88 81 PRO A O 1
ATOM 645 N N . ALA A 1 82 ? -1.638 -7.755 2.481 1.00 97.75 82 ALA A N 1
ATOM 646 C CA . ALA A 1 82 ? -0.560 -7.079 1.776 1.00 97.75 82 ALA A CA 1
ATOM 647 C C . ALA A 1 82 ? -1.091 -5.772 1.170 1.00 97.75 82 ALA A C 1
ATOM 649 O O . ALA A 1 82 ? -1.883 -5.793 0.231 1.00 97.75 82 ALA A O 1
ATOM 650 N N . VAL A 1 83 ? -0.661 -4.631 1.710 1.00 97.50 83 VAL A N 1
ATOM 651 C CA . VAL A 1 83 ? -1.001 -3.300 1.191 1.00 97.50 83 VAL A CA 1
ATOM 652 C C . VAL A 1 83 ? 0.217 -2.750 0.459 1.00 97.50 83 VAL A C 1
ATOM 654 O O . VAL A 1 83 ? 1.208 -2.354 1.084 1.00 97.50 83 VAL A O 1
ATOM 657 N N . ILE A 1 84 ? 0.139 -2.770 -0.873 1.00 97.31 84 ILE A N 1
ATOM 658 C CA . ILE A 1 84 ? 1.223 -2.386 -1.780 1.00 97.31 84 ILE A CA 1
ATOM 659 C C . ILE A 1 84 ? 1.227 -0.867 -1.977 1.00 97.31 84 ILE A C 1
ATOM 661 O O . ILE A 1 84 ? 0.225 -0.265 -2.352 1.00 97.31 84 ILE A O 1
ATOM 665 N N . SER A 1 85 ? 2.377 -0.249 -1.727 1.00 95.62 85 SER A N 1
ATOM 666 C CA . SER A 1 85 ? 2.685 1.127 -2.104 1.00 95.62 85 SER A CA 1
ATOM 667 C C . SER A 1 85 ? 3.306 1.160 -3.492 1.00 95.62 85 SER A C 1
ATOM 669 O O . SER A 1 85 ? 4.226 0.392 -3.762 1.00 95.62 85 SER A O 1
ATOM 671 N N . SER A 1 86 ? 2.837 2.086 -4.321 1.00 96.06 86 SER A N 1
ATOM 672 C CA . SER A 1 86 ? 3.459 2.450 -5.591 1.00 96.06 86 SER A CA 1
ATOM 673 C C . SER A 1 86 ? 3.193 3.928 -5.880 1.00 96.06 86 SER A C 1
ATOM 675 O O . SER A 1 86 ? 2.090 4.422 -5.611 1.00 96.06 86 SER A O 1
ATOM 677 N N . HIS A 1 87 ? 4.170 4.654 -6.423 1.00 95.38 87 HIS A N 1
ATOM 678 C CA . HIS A 1 87 ? 3.997 6.049 -6.832 1.00 95.38 87 HIS A CA 1
ATOM 679 C C . HIS A 1 87 ? 3.480 6.187 -8.270 1.00 95.38 87 HIS A C 1
ATOM 681 O O . HIS A 1 87 ? 3.811 5.412 -9.165 1.00 95.38 87 HIS A O 1
ATOM 687 N N . ARG A 1 88 ? 2.754 7.287 -8.540 1.00 95.56 88 ARG A N 1
ATOM 688 C CA . ARG A 1 88 ? 2.251 7.624 -9.890 1.00 95.56 88 ARG A CA 1
ATOM 689 C C . ARG A 1 88 ? 3.335 7.668 -10.968 1.00 95.56 88 ARG A C 1
ATOM 691 O O . ARG A 1 88 ? 3.033 7.435 -12.131 1.00 95.56 88 ARG A O 1
ATOM 698 N N . VAL A 1 89 ? 4.579 7.995 -10.599 1.00 95.56 89 VAL A N 1
ATOM 699 C CA . VAL A 1 89 ? 5.711 8.102 -11.536 1.00 95.56 89 VAL A CA 1
ATOM 700 C C . VAL A 1 89 ? 5.984 6.777 -12.251 1.00 95.56 89 VAL A C 1
ATOM 702 O O . VAL A 1 89 ? 6.428 6.790 -13.393 1.00 95.56 89 VAL A O 1
ATOM 705 N N . ASN A 1 90 ? 5.614 5.655 -11.627 1.00 96.88 90 ASN A N 1
ATOM 706 C CA . ASN A 1 90 ? 5.694 4.328 -12.223 1.00 96.88 90 ASN A CA 1
ATOM 707 C C . ASN A 1 90 ? 4.695 4.143 -13.380 1.00 96.88 90 ASN A C 1
ATOM 709 O O . ASN A 1 90 ? 4.832 3.212 -14.153 1.00 96.88 90 ASN A O 1
ATOM 713 N N . TYR A 1 91 ? 3.681 4.996 -13.537 1.00 96.75 91 TYR A N 1
ATOM 714 C CA . TYR A 1 91 ? 2.593 4.761 -14.501 1.00 96.75 91 TYR A CA 1
ATOM 715 C C . TYR A 1 91 ? 2.368 5.914 -15.480 1.00 96.75 91 TYR A C 1
ATOM 717 O O . TYR A 1 91 ? 1.633 5.767 -16.454 1.00 96.75 91 TYR A O 1
ATOM 725 N N . VAL A 1 92 ? 3.009 7.060 -15.258 1.00 96.06 92 VAL A N 1
ATOM 726 C CA . VAL A 1 92 ? 2.939 8.208 -16.169 1.00 96.06 92 VAL A CA 1
ATOM 727 C C . VAL A 1 92 ? 4.143 8.224 -17.104 1.00 96.06 92 VAL A C 1
ATOM 729 O O . VAL A 1 92 ? 5.258 7.914 -16.701 1.00 96.06 92 VAL A O 1
ATOM 732 N N . GLY A 1 93 ? 3.917 8.606 -18.362 1.00 93.31 93 GLY A N 1
ATOM 733 C CA . GLY A 1 93 ? 4.947 8.576 -19.406 1.00 93.31 93 GLY A CA 1
ATOM 734 C C . GLY A 1 93 ? 5.277 9.927 -20.035 1.00 93.31 93 GLY A C 1
ATOM 735 O O . GLY A 1 93 ? 6.020 9.949 -21.001 1.00 93.31 93 GLY A O 1
ATOM 736 N N . PHE A 1 94 ? 4.730 11.045 -19.539 1.00 94.00 94 PHE A N 1
ATOM 737 C CA . PHE A 1 94 ? 4.887 12.346 -20.209 1.00 94.00 94 PHE A CA 1
ATOM 738 C C . PHE A 1 94 ? 6.348 12.819 -20.279 1.00 94.00 94 PHE A C 1
ATOM 740 O O . PHE A 1 94 ? 6.793 13.269 -21.325 1.00 94.00 94 PHE A O 1
ATOM 747 N N . ILE A 1 95 ? 7.095 12.700 -19.174 1.00 92.94 95 ILE A N 1
ATOM 748 C CA . ILE A 1 95 ? 8.499 13.145 -19.097 1.00 92.94 95 ILE A CA 1
ATOM 749 C C . ILE A 1 95 ? 9.447 12.022 -19.539 1.00 92.94 95 ILE A C 1
ATOM 751 O O . ILE A 1 95 ? 10.318 12.226 -20.378 1.00 92.94 95 ILE A O 1
ATOM 755 N N . HIS A 1 96 ? 9.260 10.820 -18.988 1.00 94.25 96 HIS A N 1
ATOM 756 C CA . HIS A 1 96 ? 10.075 9.641 -19.284 1.00 94.25 96 HIS A CA 1
ATOM 757 C C . HIS A 1 96 ? 9.160 8.440 -19.567 1.00 94.25 96 HIS A C 1
ATOM 759 O O . HIS A 1 96 ? 8.796 7.718 -18.635 1.00 94.25 96 HIS A O 1
ATOM 765 N N . PRO A 1 97 ? 8.766 8.213 -20.835 1.00 96.00 97 PRO A N 1
ATOM 766 C CA . PRO A 1 97 ? 7.880 7.109 -21.222 1.00 96.00 97 PRO A CA 1
ATOM 767 C C . PRO A 1 97 ? 8.371 5.734 -20.754 1.00 96.00 97 PRO A C 1
ATOM 769 O O . PRO A 1 97 ? 7.575 4.881 -20.365 1.00 96.00 97 PRO A O 1
ATOM 772 N N . THR A 1 98 ? 9.692 5.557 -20.701 1.00 96.19 98 THR A N 1
ATOM 773 C CA . THR A 1 98 ? 10.356 4.329 -20.254 1.00 96.19 98 THR A CA 1
ATOM 774 C C . THR A 1 98 ? 10.002 3.937 -18.819 1.00 96.19 98 THR A C 1
ATOM 776 O O . THR A 1 98 ? 9.945 2.741 -18.529 1.00 96.19 98 THR A O 1
ATOM 779 N N . ASN A 1 99 ? 9.702 4.901 -17.937 1.00 95.44 99 ASN A N 1
ATOM 780 C CA . ASN A 1 99 ? 9.260 4.618 -16.568 1.00 95.44 99 ASN A CA 1
ATOM 781 C C . ASN A 1 99 ? 7.937 3.853 -16.581 1.00 95.44 99 ASN A C 1
ATOM 783 O O . ASN A 1 99 ? 7.848 2.780 -15.986 1.00 95.44 99 ASN A O 1
ATOM 787 N N . ARG A 1 100 ? 6.940 4.362 -17.316 1.00 96.62 100 ARG A N 1
ATOM 788 C CA . ARG A 1 100 ? 5.643 3.700 -17.501 1.00 96.62 100 ARG A CA 1
ATOM 789 C C . ARG A 1 100 ? 5.820 2.331 -18.146 1.00 96.62 100 ARG A C 1
ATOM 791 O O . ARG A 1 100 ? 5.322 1.345 -17.613 1.00 96.62 100 ARG A O 1
ATOM 798 N N . ASP A 1 101 ? 6.518 2.267 -19.277 1.00 97.50 101 ASP A N 1
ATOM 799 C CA . ASP A 1 101 ? 6.576 1.049 -20.091 1.00 97.50 101 ASP A CA 1
ATOM 800 C C . ASP A 1 101 ? 7.256 -0.102 -19.330 1.00 97.50 101 ASP A C 1
ATOM 802 O O . ASP A 1 101 ? 6.735 -1.220 -19.276 1.00 97.50 101 ASP A O 1
ATOM 806 N N . ARG A 1 102 ? 8.375 0.180 -18.646 1.00 96.38 102 ARG A N 1
ATOM 807 C CA . ARG A 1 102 ? 9.047 -0.803 -17.784 1.00 96.38 102 ARG A CA 1
ATOM 808 C C . ARG A 1 102 ? 8.172 -1.200 -16.598 1.00 96.38 102 ARG A C 1
ATOM 810 O O . ARG A 1 102 ? 8.047 -2.388 -16.313 1.00 96.38 102 ARG A O 1
ATOM 817 N N . SER A 1 103 ? 7.581 -0.232 -15.907 1.00 97.19 103 SER A N 1
ATOM 818 C CA . SER A 1 103 ? 6.822 -0.490 -14.681 1.00 97.19 103 SER A CA 1
ATOM 819 C C . SER A 1 103 ? 5.517 -1.237 -14.932 1.00 97.19 103 SER A C 1
ATOM 821 O O . SER A 1 103 ? 5.159 -2.080 -14.119 1.00 97.19 103 SER A O 1
ATOM 823 N N . LEU A 1 104 ? 4.819 -0.982 -16.045 1.00 98.12 104 LEU A N 1
ATOM 824 C CA . LEU A 1 104 ? 3.614 -1.732 -16.417 1.00 98.12 104 LEU A CA 1
ATOM 825 C C . LEU A 1 104 ? 3.940 -3.199 -16.715 1.00 98.12 104 LEU A C 1
ATOM 827 O O . LEU A 1 104 ? 3.221 -4.084 -16.256 1.00 98.12 104 LEU A O 1
ATOM 831 N N . ARG A 1 105 ? 5.058 -3.466 -17.406 1.00 98.31 105 ARG A N 1
ATOM 832 C CA . ARG A 1 105 ? 5.547 -4.836 -17.625 1.00 98.31 105 ARG A CA 1
ATOM 833 C C . ARG A 1 105 ? 5.852 -5.542 -16.301 1.00 98.31 105 ARG A C 1
ATOM 835 O O . ARG A 1 105 ? 5.392 -6.659 -16.089 1.00 98.31 105 ARG A O 1
ATOM 842 N N . LEU A 1 106 ? 6.584 -4.879 -15.403 1.00 98.31 106 LEU A N 1
ATOM 843 C CA . LEU A 1 106 ? 6.927 -5.427 -14.084 1.00 98.31 106 LEU A CA 1
ATOM 844 C C . LEU A 1 106 ? 5.697 -5.591 -13.178 1.00 98.31 106 LEU A C 1
ATOM 846 O O . LEU A 1 106 ? 5.629 -6.540 -12.405 1.00 98.31 106 LEU A O 1
ATOM 850 N N . LEU A 1 107 ? 4.708 -4.698 -13.278 1.00 98.50 107 LEU A N 1
ATOM 851 C CA . LEU A 1 107 ? 3.445 -4.829 -12.553 1.00 98.50 107 LEU A CA 1
ATOM 852 C C . LEU A 1 107 ? 2.673 -6.062 -13.036 1.00 98.50 107 LEU A C 1
ATOM 854 O O . LEU A 1 107 ? 2.160 -6.807 -12.207 1.00 98.50 107 LEU A O 1
ATOM 858 N N . GLY A 1 108 ? 2.623 -6.297 -14.352 1.00 98.69 108 GLY A N 1
ATOM 859 C CA . GLY A 1 108 ? 2.037 -7.514 -14.918 1.00 98.69 108 GLY A CA 1
ATOM 860 C C . GLY A 1 108 ? 2.703 -8.775 -14.364 1.00 98.69 108 GLY A C 1
ATOM 861 O O . GLY A 1 108 ? 2.020 -9.662 -13.859 1.00 98.69 108 GLY A O 1
ATOM 862 N N . GLU A 1 109 ? 4.038 -8.804 -14.352 1.00 98.69 109 GLU A N 1
ATOM 863 C CA . GLU A 1 109 ? 4.802 -9.910 -13.767 1.00 98.69 109 GLU A CA 1
ATOM 864 C C . GLU A 1 109 ? 4.498 -10.111 -12.273 1.00 98.69 109 GLU A C 1
ATOM 866 O O . GLU A 1 109 ? 4.258 -11.239 -11.835 1.00 98.69 109 GLU A O 1
ATOM 871 N N . LEU A 1 110 ? 4.466 -9.029 -11.488 1.00 98.75 110 LEU A N 1
ATOM 872 C CA . LEU A 1 110 ? 4.141 -9.081 -10.064 1.00 98.75 110 LEU A CA 1
ATOM 873 C C . LEU A 1 110 ? 2.753 -9.691 -9.832 1.00 98.75 110 LEU A C 1
ATOM 875 O O . LEU A 1 110 ? 2.615 -10.614 -9.030 1.00 98.75 110 LEU A O 1
ATOM 879 N N . LEU A 1 111 ? 1.732 -9.208 -10.543 1.00 98.69 111 LEU A N 1
ATOM 880 C CA . LEU A 1 111 ? 0.358 -9.698 -10.403 1.00 98.69 111 LEU A CA 1
ATOM 881 C C . LEU A 1 111 ? 0.236 -11.176 -10.800 1.00 98.69 111 LEU A C 1
ATOM 883 O O . LEU A 1 111 ? -0.418 -11.946 -10.090 1.00 98.69 111 LEU A O 1
ATOM 887 N N . ASP A 1 112 ? 0.909 -11.596 -11.871 1.00 98.75 112 ASP A N 1
ATOM 888 C CA . ASP A 1 112 ? 0.941 -12.996 -12.296 1.00 98.75 112 ASP A CA 1
ATOM 889 C C . ASP A 1 112 ? 1.615 -13.894 -11.254 1.00 98.75 112 ASP A C 1
ATOM 891 O O . ASP A 1 112 ? 1.088 -14.958 -10.905 1.00 98.75 112 ASP A O 1
ATOM 895 N N . ARG A 1 113 ? 2.757 -13.466 -10.703 1.00 98.75 113 ARG A N 1
ATOM 896 C CA . ARG A 1 113 ? 3.463 -14.203 -9.643 1.00 98.75 113 ARG A CA 1
ATOM 897 C C . ARG A 1 113 ? 2.628 -14.299 -8.366 1.00 98.75 113 ARG A C 1
ATOM 899 O O . ARG A 1 113 ? 2.593 -15.374 -7.763 1.00 98.75 113 ARG A O 1
ATOM 906 N N . ILE A 1 114 ? 1.924 -13.230 -7.981 1.00 98.69 114 ILE A N 1
ATOM 907 C CA . ILE A 1 114 ? 0.993 -13.231 -6.840 1.00 98.69 114 ILE A CA 1
ATOM 908 C C . ILE A 1 114 ? -0.092 -14.294 -7.049 1.00 98.69 114 ILE A C 1
ATOM 910 O O . ILE A 1 114 ? -0.275 -15.151 -6.186 1.00 98.69 114 ILE A O 1
ATOM 914 N N . ARG A 1 115 ? -0.766 -14.285 -8.207 1.00 98.62 115 ARG A N 1
ATOM 915 C CA . ARG A 1 115 ? -1.861 -15.223 -8.518 1.00 98.62 115 ARG A CA 1
ATOM 916 C C . ARG A 1 115 ? -1.406 -16.679 -8.569 1.00 98.62 115 ARG A C 1
ATOM 918 O O . ARG A 1 115 ? -2.139 -17.559 -8.133 1.00 98.62 115 ARG A O 1
ATOM 925 N N . ARG A 1 116 ? -0.207 -16.949 -9.095 1.00 98.56 116 ARG A N 1
ATOM 926 C CA . ARG A 1 116 ? 0.345 -18.314 -9.155 1.00 98.56 116 ARG A CA 1
ATOM 927 C C . ARG A 1 116 ? 0.736 -18.840 -7.776 1.00 98.56 116 ARG A C 1
ATOM 929 O O . ARG A 1 116 ? 0.528 -20.015 -7.498 1.00 98.56 116 ARG A O 1
ATOM 936 N N . ARG A 1 117 ? 1.319 -17.988 -6.925 1.00 98.50 117 ARG A N 1
ATOM 937 C CA . ARG A 1 117 ? 1.787 -18.389 -5.590 1.00 98.50 117 ARG A CA 1
ATOM 938 C C . ARG A 1 117 ? 0.654 -18.501 -4.571 1.00 98.50 117 ARG A C 1
ATOM 940 O O . ARG A 1 117 ? 0.721 -19.364 -3.701 1.00 98.50 117 ARG A O 1
ATOM 947 N N . TRP A 1 118 ? -0.362 -17.648 -4.675 1.00 98.44 118 TRP A N 1
ATOM 948 C CA . TRP A 1 118 ? -1.543 -17.655 -3.812 1.00 98.44 118 TRP A CA 1
ATOM 949 C C . TRP A 1 118 ? -2.813 -17.697 -4.673 1.00 98.44 118 TRP A C 1
ATOM 951 O O . TRP A 1 118 ? -3.388 -16.645 -4.947 1.00 98.44 118 TRP A O 1
ATOM 961 N N . PRO A 1 119 ? -3.264 -18.891 -5.104 1.00 98.00 119 PRO A N 1
ATOM 962 C CA . PRO A 1 119 ? -4.437 -19.031 -5.974 1.00 98.00 119 PRO A CA 1
ATOM 963 C C . PRO A 1 119 ? -5.724 -18.420 -5.400 1.00 98.00 119 PRO A C 1
ATOM 965 O O . PRO A 1 119 ? -6.535 -17.889 -6.153 1.00 98.00 119 PRO A O 1
ATOM 968 N N . ASP A 1 120 ? -5.869 -18.418 -4.071 1.00 97.25 120 ASP A N 1
ATOM 969 C CA . ASP A 1 120 ? -7.038 -17.876 -3.362 1.00 97.25 120 ASP A CA 1
ATOM 970 C C . ASP A 1 120 ? -6.935 -16.370 -3.050 1.00 97.25 120 ASP A C 1
ATOM 972 O O . ASP A 1 120 ? -7.756 -15.819 -2.307 1.00 97.25 120 ASP A O 1
ATOM 976 N N . VAL A 1 121 ? -5.909 -15.684 -3.571 1.00 97.94 121 VAL A N 1
ATOM 977 C CA . VAL A 1 121 ? -5.695 -14.253 -3.324 1.00 97.94 121 VAL A CA 1
ATOM 978 C C . VAL A 1 121 ? -6.879 -13.423 -3.821 1.00 97.94 121 VAL A C 1
ATOM 980 O O . VAL A 1 121 ? -7.396 -13.615 -4.921 1.00 97.94 121 VAL A O 1
ATOM 983 N N . ARG A 1 122 ? -7.291 -12.442 -3.014 1.00 97.12 122 ARG A N 1
ATOM 984 C CA . ARG A 1 122 ? -8.329 -11.474 -3.381 1.00 97.12 122 ARG A CA 1
ATOM 985 C C . ARG A 1 122 ? -7.736 -10.076 -3.401 1.00 97.12 122 ARG A C 1
ATOM 987 O O . ARG A 1 122 ? -7.197 -9.618 -2.396 1.00 97.12 122 ARG A O 1
ATOM 994 N N . PHE A 1 123 ? -7.872 -9.396 -4.532 1.00 97.25 123 PHE A N 1
ATOM 995 C CA . PHE A 1 123 ? -7.572 -7.973 -4.639 1.00 97.25 123 PHE A CA 1
ATOM 996 C C . PHE A 1 123 ? -8.782 -7.194 -4.133 1.00 97.25 123 PHE A C 1
ATOM 998 O O . PHE A 1 123 ? -9.904 -7.460 -4.555 1.00 97.25 123 PHE A O 1
ATOM 1005 N N . ARG A 1 124 ? -8.548 -6.285 -3.188 1.00 95.94 124 ARG A N 1
ATOM 1006 C CA . ARG A 1 124 ? -9.586 -5.504 -2.513 1.00 95.94 124 ARG A CA 1
ATOM 1007 C C . ARG A 1 124 ? -9.226 -4.031 -2.545 1.00 95.94 124 ARG A C 1
ATOM 1009 O O . ARG A 1 124 ? -8.047 -3.671 -2.509 1.00 95.94 124 ARG A O 1
ATOM 1016 N N . THR A 1 125 ? -10.250 -3.202 -2.575 1.00 96.00 125 THR A N 1
ATOM 1017 C CA . THR A 1 125 ? -10.143 -1.762 -2.349 1.00 96.00 125 THR A CA 1
ATOM 1018 C C . THR A 1 125 ? -9.891 -1.454 -0.866 1.00 96.00 125 THR A C 1
ATOM 1020 O O . THR A 1 125 ? -10.012 -2.315 0.013 1.00 96.00 125 THR A O 1
ATOM 1023 N N . SER A 1 126 ? -9.498 -0.213 -0.571 1.00 94.88 126 SER A N 1
ATOM 1024 C CA . SER A 1 126 ? -9.256 0.231 0.808 1.00 94.88 126 SER A CA 1
ATOM 1025 C C . SER A 1 126 ? -10.542 0.283 1.638 1.00 94.88 126 SER A C 1
ATOM 1027 O O . SER A 1 126 ? -10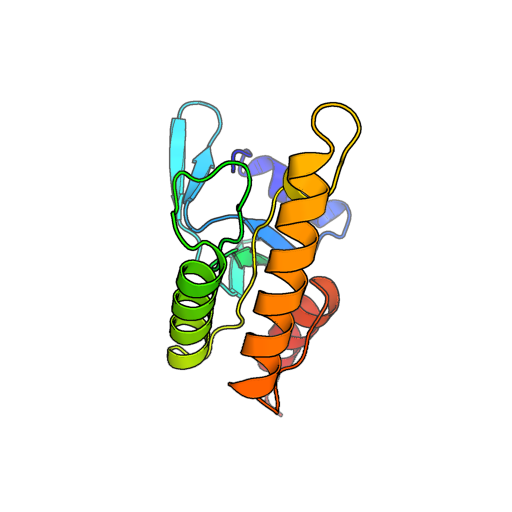.496 0.010 2.837 1.00 94.88 126 SER A O 1
ATOM 1029 N N . ASP A 1 127 ? -11.676 0.621 1.028 1.00 94.88 127 ASP A N 1
ATOM 1030 C CA . ASP A 1 127 ? -12.990 0.624 1.672 1.00 94.88 127 ASP A CA 1
ATOM 1031 C C . ASP A 1 127 ? -13.452 -0.803 1.988 1.00 94.88 127 ASP A C 1
ATOM 1033 O O . ASP A 1 127 ? -13.730 -1.081 3.153 1.00 94.88 127 ASP A O 1
ATOM 1037 N N . GLU A 1 128 ? -13.379 -1.746 1.037 1.00 95.75 128 GLU A N 1
ATOM 1038 C CA . GLU A 1 128 ? -13.672 -3.163 1.316 1.00 95.75 128 GLU A CA 1
ATOM 1039 C C . GLU A 1 128 ? -12.809 -3.713 2.460 1.00 95.75 128 GLU A C 1
ATOM 1041 O O . GLU A 1 128 ? -13.295 -4.421 3.343 1.00 95.75 128 GLU A O 1
ATOM 1046 N N . LEU A 1 129 ? -11.513 -3.385 2.465 1.00 94.56 129 LEU A N 1
ATOM 1047 C CA . LEU A 1 129 ? -10.603 -3.781 3.536 1.00 94.56 129 LEU A CA 1
ATOM 1048 C C . LEU A 1 129 ? -10.979 -3.140 4.883 1.00 94.56 129 LEU A C 1
ATOM 1050 O O . LEU A 1 129 ? -10.847 -3.784 5.923 1.00 94.56 129 LEU A O 1
ATOM 1054 N N . THR A 1 130 ? -11.462 -1.896 4.876 1.00 94.19 130 THR A N 1
ATOM 1055 C CA . THR A 1 130 ? -11.943 -1.207 6.083 1.00 94.19 130 THR A CA 1
ATOM 1056 C C . THR A 1 130 ? -13.177 -1.901 6.650 1.00 94.19 130 THR A C 1
ATOM 1058 O O . THR A 1 130 ? -13.193 -2.206 7.845 1.00 94.19 130 THR A O 1
ATOM 1061 N N . SER A 1 131 ? -14.161 -2.216 5.802 1.00 93.19 131 SER A N 1
ATOM 1062 C CA . SER A 1 131 ? -15.379 -2.936 6.193 1.00 93.19 131 SER A CA 1
ATOM 1063 C C . SER A 1 131 ? -15.059 -4.318 6.765 1.00 93.19 131 SER A C 1
ATOM 1065 O O . SER A 1 131 ? -15.499 -4.644 7.864 1.00 93.19 131 SER A O 1
ATOM 1067 N N . LEU A 1 132 ? -14.181 -5.088 6.110 1.00 91.62 132 LEU A N 1
ATOM 1068 C CA . LEU A 1 132 ? -13.761 -6.409 6.600 1.00 91.62 132 LEU A CA 1
ATOM 1069 C C . LEU A 1 132 ? -13.132 -6.355 8.004 1.00 91.62 132 LEU A C 1
ATOM 1071 O O . LEU A 1 132 ? -13.371 -7.236 8.829 1.00 91.62 132 LEU A O 1
ATOM 1075 N N . LEU A 1 133 ? -12.329 -5.326 8.294 1.00 89.69 133 LEU A N 1
ATOM 1076 C CA . LEU A 1 133 ? -11.718 -5.135 9.617 1.00 89.69 133 LEU A CA 1
ATOM 1077 C C . LEU A 1 133 ? -12.710 -4.623 10.673 1.00 89.69 133 LEU A C 1
ATOM 1079 O O .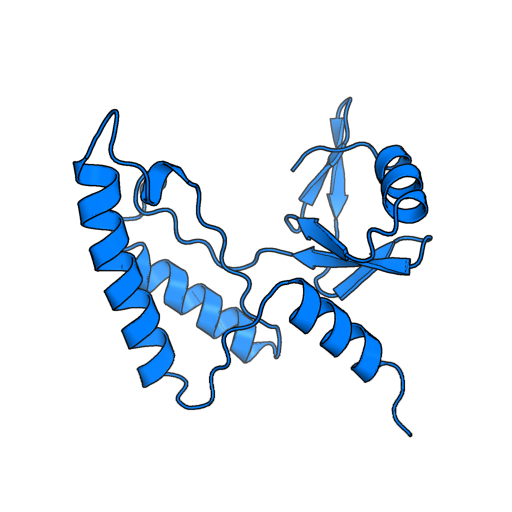 LEU A 1 133 ? -12.439 -4.737 11.873 1.00 89.69 133 LEU A O 1
ATOM 1083 N N . ALA A 1 134 ? -13.821 -4.017 10.255 1.00 86.00 134 ALA A N 1
ATOM 1084 C CA . ALA A 1 134 ? -14.908 -3.647 11.150 1.00 86.00 134 ALA A CA 1
ATOM 1085 C C . ALA A 1 134 ? -15.733 -4.882 11.544 1.00 86.00 134 ALA A C 1
ATOM 1087 O O . ALA A 1 134 ? -15.965 -5.081 12.737 1.00 86.00 134 ALA A O 1
ATOM 1088 N N . ASP A 1 135 ? -16.067 -5.741 10.577 1.00 77.94 135 ASP A N 1
ATOM 1089 C CA . ASP A 1 135 ? -16.908 -6.931 10.771 1.00 77.94 135 ASP A CA 1
ATOM 1090 C C . ASP A 1 135 ? -16.248 -7.994 11.658 1.00 77.94 135 ASP A C 1
ATOM 1092 O O . ASP A 1 135 ? -16.905 -8.614 12.491 1.00 77.94 135 ASP A O 1
ATOM 1096 N N . GLN A 1 136 ? -14.922 -8.151 11.572 1.00 68.81 136 GLN A N 1
ATOM 1097 C CA . GLN A 1 136 ? -14.159 -9.070 12.433 1.00 68.81 136 GLN A CA 1
ATOM 1098 C C . GLN A 1 136 ? -14.254 -8.755 13.938 1.00 68.81 136 GLN A C 1
ATOM 1100 O O . GLN A 1 136 ? -13.795 -9.547 14.759 1.00 68.81 136 GLN A O 1
ATOM 1105 N N . LYS A 1 137 ? -14.828 -7.607 14.320 1.00 55.91 137 LYS A N 1
ATOM 1106 C CA . LYS A 1 137 ? -15.033 -7.213 15.721 1.00 55.91 137 LYS A CA 1
ATOM 1107 C C . LYS A 1 137 ? -16.394 -7.616 16.292 1.00 55.91 137 LYS A C 1
ATOM 1109 O O . LYS A 1 137 ? -16.563 -7.482 17.499 1.00 55.91 137 LYS A O 1
ATOM 1114 N N . ASN A 1 138 ? -17.305 -8.142 15.469 1.00 39.41 138 ASN A N 1
ATOM 1115 C CA . ASN A 1 138 ? -18.585 -8.706 15.899 1.00 39.41 138 ASN A CA 1
ATOM 1116 C C . ASN A 1 138 ? -18.626 -10.222 15.626 1.00 39.41 138 ASN A C 1
ATOM 1118 O O . ASN A 1 138 ? -19.344 -10.655 14.724 1.00 39.41 138 ASN A O 1
ATOM 1122 N N . PRO A 1 139 ? -17.870 -11.059 16.358 1.00 36.88 139 PRO A N 1
ATOM 1123 C CA . PRO A 1 139 ? -18.196 -12.474 16.392 1.00 36.88 139 PRO A CA 1
ATOM 1124 C C . PRO A 1 139 ? -19.553 -12.619 17.099 1.00 36.88 139 PRO A C 1
ATOM 1126 O O . PRO A 1 139 ? -19.685 -12.246 18.264 1.00 36.88 139 PRO A O 1
ATOM 1129 N N . THR A 1 140 ? -20.562 -13.082 16.360 1.00 35.69 140 THR A N 1
ATOM 1130 C CA . THR A 1 140 ? -21.777 -13.690 16.930 1.00 35.69 140 THR A CA 1
ATOM 1131 C C . THR A 1 140 ? -21.422 -14.788 17.917 1.00 35.69 140 THR A C 1
ATOM 1133 O O . THR A 1 140 ? -20.488 -15.556 17.582 1.00 35.69 140 THR A O 1
#

Radius of gyration: 16.99 Å; chains: 1; bounding box: 40×39×41 Å

Secondary structure (DSSP, 8-state):
-B--HHHHHHHHHTT--EEEE-SEEEPTTS-EEE--TT-B-TT--EEEE--EE--TTTS--S-HHHHHHHHHHHHHHTT----EE--GGGT--SS-HHHHHHHHHHHHHHHHHHHHH-TT-----HHHHHHHHHHTT---

Sequence (140 aa):
YTWPASLEKTLRAEGVEALQGMIHQCLPGGGHRRHWFGSRNALGQTYLLRNCFFEPTTDACADPVDACMERIACAFRWHKPAVISSHRVNYVGFIHPTNRDRSLRLLGELLDRIRRRWPDVRFRTSDELTSLLADQKNPT

pLDDT: mean 93.35, std 9.8, range [35.69, 98.75]